Protein AF-N1NSF4-F1 (afdb_monomer_lite)

Sequence (142 aa):
MPSDILDLETLHTPEVKENAIETSRKSRKMFSFIFILTTFLLLFSATTFLILGFTNYKSCSVEPRIHIWMIFVGVLLISERIIAIRSQLARINFRRKRFEYMNQEQWLAWKTEKRRLNSRPLSQGFLWLMLVLLWVFRCFEI

Secondary structure (DSSP, 8-state):
---TTHHHHHTTSHHHHHHHHHHHHHHHHHHHHHHHHHHHHHHHHHHHHHHHHHTT-S-----HHHHHHHHHHHHHHHHHHHHHHHHHHHHHHHHHS--SS--HHHHHHHHHHHHHHHS--HHHHHHHHHHHHHHHHHHH--

Foldseek 3Di:
DPDPVVVVVVCPPPVNVVVVVVVVVVVVVVVVVVLVVVLVVLLVQLVVLLCCLVVVPDPDPPPNVSSVVSPVLSVLSVVLSVVVVVLVVLVVVLVPPDDPDDDPVRVVVNVVVVVVSPDDDVSNVVSVVVVVVVVVVVVVVD

Organism: Caenorhabditis elegans (NCBI:txid6239)

Radius of gyration: 23.25 Å; chains: 1; bounding box: 53×35×73 Å

pLDDT: mean 71.18, std 11.66, range [41.56, 86.56]

Structure (mmCIF, N/CA/C/O backbone):
data_AF-N1NSF4-F1
#
_entry.id   AF-N1NSF4-F1
#
loop_
_atom_site.group_PDB
_atom_site.id
_atom_site.type_symbol
_atom_site.label_atom_id
_atom_site.label_alt_id
_atom_site.label_comp_id
_atom_site.label_asym_id
_atom_site.label_entity_id
_atom_site.label_seq_id
_atom_site.pdbx_PDB_ins_code
_atom_site.Cartn_x
_atom_site.Cartn_y
_atom_site.Cartn_z
_atom_site.occupancy
_atom_site.B_iso_or_equiv
_atom_site.auth_seq_id
_atom_site.auth_comp_id
_atom_site.auth_asym_id
_atom_site.auth_atom_id
_atom_site.pdbx_PDB_model_num
ATOM 1 N N . MET A 1 1 ? 0.412 16.289 -44.337 1.00 41.56 1 MET A N 1
ATOM 2 C CA . MET A 1 1 ? 0.385 16.196 -42.863 1.00 41.56 1 MET A CA 1
ATOM 3 C C . MET A 1 1 ? 1.788 15.865 -42.366 1.00 41.56 1 MET A C 1
ATOM 5 O O . MET A 1 1 ? 2.159 14.701 -42.428 1.00 41.56 1 MET A O 1
ATOM 9 N N . PRO A 1 2 ? 2.593 16.863 -41.962 1.00 44.22 2 PRO A N 1
ATOM 10 C CA . PRO A 1 2 ? 3.886 16.655 -41.325 1.00 44.22 2 PRO A CA 1
ATOM 11 C C . PRO A 1 2 ? 3.875 17.311 -39.932 1.00 44.22 2 PRO A C 1
ATOM 13 O O . PRO A 1 2 ? 4.386 18.410 -39.761 1.00 44.22 2 PRO A O 1
ATOM 16 N N . SER A 1 3 ? 3.211 16.696 -38.956 1.00 43.09 3 SER A N 1
ATOM 17 C CA . SER A 1 3 ? 3.182 17.192 -37.566 1.00 43.09 3 SER A CA 1
ATOM 18 C C . SER A 1 3 ? 3.917 16.258 -36.605 1.00 43.09 3 SER A C 1
ATOM 20 O O . SER A 1 3 ? 4.569 16.730 -35.684 1.00 43.09 3 SER A O 1
ATOM 22 N N . ASP A 1 4 ? 3.928 14.951 -36.876 1.00 50.47 4 ASP A N 1
ATOM 23 C CA . ASP A 1 4 ? 4.467 13.963 -35.928 1.00 50.47 4 ASP A CA 1
ATOM 24 C C . ASP A 1 4 ? 6.003 13.844 -35.949 1.00 50.47 4 ASP A C 1
ATOM 26 O O . ASP A 1 4 ? 6.604 13.333 -35.008 1.00 50.47 4 ASP A O 1
ATOM 30 N N . ILE A 1 5 ? 6.662 14.321 -37.011 1.00 47.59 5 ILE A N 1
ATOM 31 C CA . ILE A 1 5 ? 8.130 14.261 -37.147 1.00 47.59 5 ILE A CA 1
ATOM 32 C C . ILE A 1 5 ? 8.793 15.467 -36.456 1.00 47.59 5 ILE A C 1
ATOM 34 O O . ILE A 1 5 ? 9.867 15.333 -35.872 1.00 47.59 5 ILE A O 1
ATOM 38 N N . LEU A 1 6 ? 8.117 16.624 -36.446 1.00 45.06 6 LEU A N 1
ATOM 39 C CA . LEU A 1 6 ? 8.634 17.870 -35.870 1.00 45.06 6 LEU A CA 1
ATOM 40 C C . LEU A 1 6 ? 8.625 17.855 -34.327 1.00 45.06 6 LEU A C 1
ATOM 42 O O . LEU A 1 6 ? 9.492 18.459 -33.693 1.00 45.06 6 LEU A O 1
ATOM 46 N N . ASP A 1 7 ? 7.703 17.099 -33.722 1.00 51.12 7 ASP A N 1
ATOM 47 C CA . ASP A 1 7 ? 7.678 16.844 -32.273 1.00 51.12 7 ASP A CA 1
ATOM 48 C C . ASP A 1 7 ? 8.794 15.889 -31.818 1.00 51.12 7 ASP A C 1
ATOM 50 O O . ASP A 1 7 ? 9.236 15.938 -30.671 1.0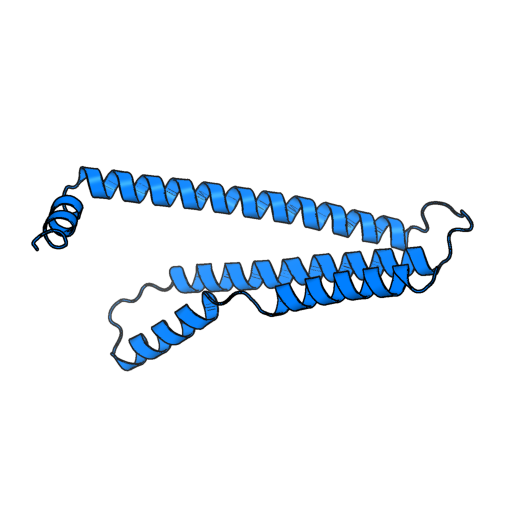0 51.12 7 ASP A O 1
ATOM 54 N N . LEU A 1 8 ? 9.286 15.018 -32.706 1.00 52.94 8 LEU A N 1
ATOM 55 C CA . LEU A 1 8 ? 10.349 14.075 -32.365 1.00 52.94 8 LEU A CA 1
ATOM 56 C C . LEU A 1 8 ? 11.718 14.763 -32.370 1.00 52.94 8 LEU A C 1
ATOM 58 O O . LEU A 1 8 ? 12.521 14.530 -31.471 1.00 52.94 8 LEU A O 1
ATOM 62 N N . GLU A 1 9 ? 11.967 15.649 -33.334 1.00 53.81 9 GLU A N 1
ATOM 63 C CA . GLU A 1 9 ? 13.240 16.363 -33.491 1.00 53.81 9 GLU A CA 1
ATOM 64 C C . GLU A 1 9 ? 13.448 17.443 -32.413 1.00 53.81 9 GLU A C 1
ATOM 66 O O . GLU A 1 9 ? 14.539 17.572 -31.853 1.00 53.81 9 GLU A O 1
ATOM 71 N N . THR A 1 10 ? 12.374 18.120 -31.997 1.00 51.84 10 THR A N 1
ATOM 72 C CA . THR A 1 10 ? 12.381 19.049 -30.849 1.00 51.84 10 THR A CA 1
ATOM 73 C C . THR A 1 10 ? 12.503 18.337 -29.493 1.00 51.84 10 THR A C 1
ATOM 75 O O . THR A 1 10 ? 12.957 18.927 -28.511 1.00 51.84 10 THR A O 1
ATOM 78 N N . LEU A 1 11 ? 12.214 17.032 -29.419 1.00 51.72 11 LEU A N 1
ATOM 79 C CA . LEU A 1 11 ? 12.482 16.210 -28.233 1.00 51.72 11 LEU A CA 1
ATOM 80 C C . LEU A 1 11 ? 13.973 15.863 -28.067 1.00 51.72 11 LEU A C 1
ATOM 82 O O . LEU A 1 11 ? 14.376 15.369 -27.010 1.00 51.72 11 LEU A O 1
ATOM 86 N N . HIS A 1 12 ? 14.805 16.082 -29.094 1.00 55.75 12 HIS A N 1
ATOM 87 C CA . HIS A 1 12 ? 16.237 15.779 -29.058 1.00 55.75 12 HIS A CA 1
ATOM 88 C C . HIS A 1 12 ? 17.116 16.924 -28.546 1.00 55.75 12 HIS A C 1
ATOM 90 O O . HIS A 1 12 ? 18.262 16.647 -28.179 1.00 55.75 12 HIS A O 1
ATOM 96 N N . THR A 1 13 ? 16.596 18.150 -28.422 1.00 57.88 13 THR A N 1
ATOM 97 C CA . THR A 1 13 ? 17.340 19.261 -27.814 1.00 57.88 13 THR A CA 1
ATOM 98 C C . THR A 1 13 ? 17.645 18.988 -26.332 1.00 57.88 13 THR A C 1
ATOM 100 O O . THR A 1 13 ? 16.747 18.587 -25.582 1.00 57.88 13 THR A O 1
ATOM 103 N N . PRO A 1 14 ? 18.904 19.180 -25.888 1.00 64.69 14 PRO A N 1
ATOM 104 C CA . PRO A 1 14 ? 19.348 18.814 -24.541 1.00 64.69 14 PRO A CA 1
ATOM 105 C C . PRO A 1 14 ? 18.553 19.526 -23.437 1.00 64.69 14 PRO A C 1
ATOM 107 O O . PRO A 1 14 ? 18.207 18.884 -22.448 1.00 64.69 14 PRO A O 1
ATOM 110 N N . GLU A 1 15 ? 18.154 20.785 -23.650 1.00 66.38 15 GLU A N 1
ATOM 111 C CA . GLU A 1 15 ? 17.322 21.546 -22.705 1.00 66.38 15 GLU A CA 1
ATOM 112 C C . GLU A 1 15 ? 15.918 20.948 -22.521 1.00 66.38 15 GLU A C 1
ATOM 114 O O . GLU A 1 15 ? 15.422 20.843 -21.400 1.00 66.38 15 GLU A O 1
ATOM 119 N N . VAL A 1 16 ? 15.270 20.488 -23.599 1.00 67.56 16 VAL A N 1
ATOM 120 C CA . VAL A 1 16 ? 13.930 19.874 -23.526 1.00 67.56 16 VAL A CA 1
ATOM 121 C C . VAL A 1 16 ? 13.990 18.544 -22.769 1.00 67.56 16 VAL A C 1
ATOM 123 O O . VAL A 1 16 ? 13.113 18.246 -21.953 1.00 67.56 16 VAL A O 1
ATOM 126 N N . LYS A 1 17 ? 15.061 17.762 -22.967 1.00 61.78 17 LYS A N 1
ATOM 127 C CA . LYS A 1 17 ? 15.305 16.527 -22.208 1.00 61.78 17 LYS A CA 1
ATOM 128 C C . LYS A 1 17 ? 15.549 16.806 -20.731 1.00 61.78 17 LYS A C 1
ATOM 130 O O . LYS A 1 17 ? 14.977 16.112 -19.893 1.00 61.78 17 LYS A O 1
ATOM 135 N N . GLU A 1 18 ? 16.364 17.801 -20.403 1.00 70.94 18 GLU A N 1
ATOM 136 C CA . GLU A 1 18 ? 16.677 18.153 -19.018 1.00 70.94 18 GLU A CA 1
ATOM 137 C C . GLU A 1 18 ? 15.431 18.636 -18.263 1.00 70.94 18 GLU A C 1
ATOM 139 O O . GLU A 1 18 ? 15.103 18.091 -17.204 1.00 70.94 18 GLU A O 1
ATOM 144 N N . ASN A 1 19 ? 14.642 19.516 -18.885 1.00 69.50 19 ASN A N 1
ATOM 145 C CA . ASN A 1 19 ? 13.374 20.009 -18.345 1.00 69.50 19 ASN A CA 1
ATOM 146 C C . ASN A 1 19 ? 12.338 18.885 -18.153 1.00 69.50 19 ASN A C 1
ATOM 148 O O . ASN A 1 19 ? 11.658 18.812 -17.121 1.00 69.50 19 ASN A O 1
ATOM 152 N N . ALA A 1 20 ? 12.229 17.954 -19.107 1.00 67.69 20 ALA A N 1
ATOM 153 C CA . ALA A 1 20 ? 11.343 16.793 -18.992 1.00 67.69 20 ALA A CA 1
ATOM 154 C C . ALA A 1 20 ? 11.798 15.824 -17.883 1.00 67.69 20 ALA A C 1
ATOM 156 O O . ALA A 1 20 ? 10.979 15.298 -17.117 1.00 67.69 20 ALA A O 1
ATOM 157 N N . ILE A 1 21 ? 13.110 15.606 -17.748 1.00 71.75 21 ILE A N 1
ATOM 158 C CA . ILE A 1 21 ? 13.695 14.775 -16.691 1.00 71.75 21 ILE A CA 1
ATOM 159 C C . ILE A 1 21 ? 13.439 15.406 -15.321 1.00 71.75 21 ILE A C 1
ATOM 161 O O . ILE A 1 21 ? 12.995 14.697 -14.409 1.00 71.75 21 ILE A O 1
ATOM 165 N N . GLU A 1 22 ? 13.655 16.710 -15.169 1.00 70.69 22 GLU A N 1
ATOM 166 C CA . GLU A 1 22 ? 13.436 17.431 -13.918 1.00 70.69 22 GLU A CA 1
ATOM 167 C C . GLU A 1 22 ? 11.956 17.435 -13.517 1.00 70.69 22 GLU A C 1
ATOM 169 O O . GLU A 1 22 ? 11.619 17.072 -12.384 1.00 70.69 22 GLU A O 1
ATOM 174 N N . THR A 1 23 ? 11.056 17.691 -14.468 1.00 72.81 23 THR A N 1
ATOM 175 C CA . THR A 1 23 ? 9.601 17.621 -14.260 1.00 72.81 23 THR A CA 1
ATOM 176 C C . THR A 1 23 ? 9.168 16.214 -13.832 1.00 72.81 23 THR A C 1
ATOM 178 O O . THR A 1 23 ? 8.440 16.050 -12.846 1.00 72.81 23 THR A O 1
ATOM 181 N N . SER A 1 24 ? 9.690 15.161 -14.478 1.00 67.81 24 SER A N 1
ATOM 182 C CA . SER A 1 24 ? 9.419 13.765 -14.094 1.00 67.81 24 SER A CA 1
ATOM 183 C C . SER A 1 24 ? 9.967 13.409 -12.703 1.00 67.81 24 SER A C 1
ATOM 185 O O . SER A 1 24 ? 9.419 12.551 -11.999 1.00 67.81 24 SER A O 1
ATOM 187 N N . ARG A 1 25 ? 11.078 14.034 -12.294 1.00 70.94 25 ARG A N 1
ATOM 188 C CA . ARG A 1 25 ? 11.721 13.829 -10.991 1.00 70.94 25 ARG A CA 1
ATOM 189 C C . ARG A 1 25 ? 10.934 14.548 -9.896 1.00 70.94 25 ARG A C 1
ATOM 191 O O . ARG A 1 25 ? 10.669 13.938 -8.861 1.00 70.94 25 ARG A O 1
ATOM 198 N N . LYS A 1 26 ? 10.505 15.789 -10.138 1.00 72.94 26 LYS A N 1
ATOM 199 C CA . LYS A 1 26 ? 9.647 16.580 -9.242 1.00 72.94 26 LYS A CA 1
ATOM 200 C C . LYS A 1 26 ? 8.293 15.901 -9.034 1.00 72.94 26 LYS A C 1
ATOM 202 O O . LYS A 1 26 ? 7.900 15.682 -7.891 1.00 72.94 26 LYS A O 1
ATOM 207 N N . SER A 1 27 ? 7.648 15.459 -10.116 1.00 68.44 27 SER A N 1
ATOM 208 C CA . SER A 1 27 ? 6.391 14.699 -10.066 1.00 68.44 27 SER A CA 1
ATOM 209 C C . SER A 1 27 ? 6.533 13.399 -9.261 1.00 68.44 27 SER A C 1
ATOM 211 O O . SER A 1 27 ? 5.720 13.122 -8.381 1.00 68.44 27 SER A O 1
ATOM 213 N N . ARG A 1 28 ? 7.624 12.639 -9.455 1.00 72.56 28 ARG A N 1
ATOM 214 C CA . ARG A 1 28 ? 7.910 11.439 -8.645 1.00 72.56 28 ARG A CA 1
ATOM 215 C C . ARG A 1 28 ? 8.097 11.743 -7.160 1.00 72.56 28 ARG A C 1
ATOM 217 O O . ARG A 1 28 ? 7.564 11.004 -6.335 1.00 72.56 28 ARG A O 1
ATOM 224 N N . LYS A 1 29 ? 8.840 12.800 -6.813 1.00 73.88 29 LYS A N 1
ATOM 225 C CA . LYS A 1 29 ? 9.045 13.216 -5.414 1.00 73.88 29 LYS A CA 1
ATOM 226 C C . LYS A 1 29 ? 7.724 13.620 -4.757 1.00 73.88 29 LYS A C 1
ATOM 228 O O . LYS A 1 29 ? 7.429 13.158 -3.660 1.00 73.88 29 LYS A O 1
ATOM 233 N N . MET A 1 30 ? 6.907 14.408 -5.454 1.00 71.31 30 MET A N 1
ATOM 234 C CA . MET A 1 30 ? 5.589 14.831 -4.982 1.00 71.31 30 MET A CA 1
ATOM 235 C C . MET A 1 30 ? 4.638 13.639 -4.802 1.00 71.31 30 MET A C 1
ATOM 237 O O . MET A 1 30 ? 4.015 13.508 -3.752 1.00 71.31 30 MET A O 1
ATOM 241 N N . PHE A 1 31 ? 4.587 12.717 -5.769 1.00 72.75 31 PHE A N 1
ATOM 242 C CA . PHE A 1 31 ? 3.795 11.488 -5.658 1.00 72.75 31 PHE A CA 1
ATOM 243 C C . PHE A 1 31 ? 4.244 10.619 -4.474 1.00 72.75 31 PHE A C 1
ATOM 245 O O . PHE A 1 31 ? 3.412 10.075 -3.752 1.00 72.75 31 PHE A O 1
ATOM 252 N N . SER A 1 32 ? 5.557 10.523 -4.239 1.00 76.94 32 SER A N 1
ATOM 253 C CA . SER A 1 32 ? 6.112 9.805 -3.089 1.00 76.94 32 SER A CA 1
ATOM 254 C C . SER A 1 32 ? 5.719 10.456 -1.763 1.00 76.94 32 SER A C 1
ATOM 256 O O . SER A 1 32 ? 5.340 9.748 -0.837 1.00 76.94 32 SER A O 1
ATOM 258 N N . PHE A 1 33 ? 5.780 11.787 -1.667 1.00 78.94 33 PHE A N 1
ATOM 259 C CA . PHE A 1 33 ? 5.393 12.513 -0.458 1.00 78.94 33 PHE A CA 1
ATOM 260 C C . PHE A 1 33 ? 3.906 12.334 -0.138 1.00 78.94 33 PHE A C 1
ATOM 262 O O . PHE A 1 33 ? 3.564 11.968 0.983 1.00 78.94 33 PHE A O 1
ATOM 269 N N . ILE A 1 34 ? 3.032 12.506 -1.137 1.00 78.56 34 ILE A N 1
ATOM 270 C CA . ILE A 1 34 ? 1.586 12.299 -0.983 1.00 78.56 34 ILE A CA 1
ATOM 271 C C . ILE A 1 34 ? 1.311 10.867 -0.522 1.00 78.56 34 ILE A C 1
ATOM 273 O O . ILE A 1 34 ? 0.579 10.663 0.439 1.00 78.56 34 ILE A O 1
ATOM 277 N N . PHE A 1 35 ? 1.943 9.871 -1.148 1.00 77.69 35 PHE A N 1
ATOM 278 C CA . PHE A 1 35 ? 1.765 8.476 -0.758 1.00 77.69 35 PHE A CA 1
ATOM 279 C C . PHE A 1 35 ? 2.172 8.209 0.699 1.00 77.69 35 PHE A C 1
ATOM 281 O O . PHE A 1 35 ? 1.449 7.510 1.414 1.00 77.69 35 PHE A O 1
ATOM 288 N N . ILE A 1 36 ? 3.292 8.778 1.154 1.00 81.56 36 ILE A N 1
ATOM 289 C CA . ILE A 1 36 ? 3.754 8.657 2.544 1.00 81.56 36 ILE A CA 1
ATOM 290 C C . ILE A 1 36 ? 2.751 9.317 3.497 1.00 81.56 36 ILE A C 1
ATOM 292 O O . ILE A 1 36 ? 2.313 8.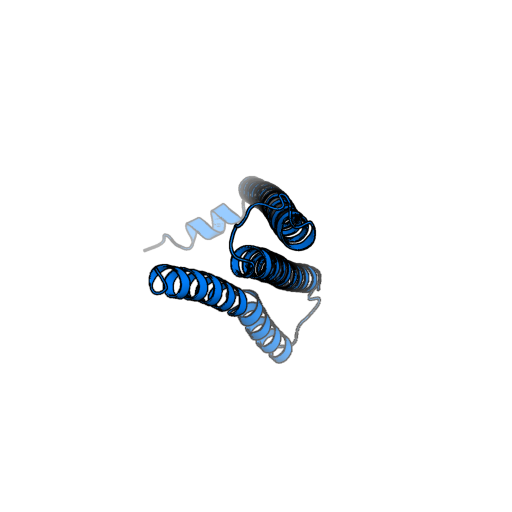675 4.450 1.00 81.56 36 ILE A O 1
ATOM 296 N N . LEU A 1 37 ? 2.337 10.554 3.210 1.00 83.75 37 LEU A N 1
ATOM 297 C CA . LEU A 1 37 ? 1.394 11.307 4.038 1.00 83.75 37 LEU A CA 1
ATOM 298 C C . LEU A 1 37 ? 0.047 10.584 4.158 1.00 83.75 37 LEU A C 1
ATOM 300 O O . LEU A 1 37 ? -0.455 10.370 5.259 1.00 83.75 37 LEU A O 1
ATOM 304 N N . THR A 1 38 ? -0.519 10.150 3.031 1.00 79.19 38 THR A N 1
ATOM 305 C CA . THR A 1 38 ? -1.775 9.394 2.994 1.00 79.19 38 THR A CA 1
ATOM 306 C C . THR A 1 38 ? -1.653 8.082 3.768 1.00 79.19 38 THR A C 1
ATOM 308 O O . THR A 1 38 ? -2.554 7.730 4.523 1.00 79.19 38 THR A O 1
ATOM 311 N N . THR A 1 39 ? -0.532 7.368 3.634 1.00 81.25 39 THR A N 1
ATOM 312 C CA . THR A 1 39 ? -0.295 6.125 4.386 1.00 81.25 39 THR A CA 1
ATOM 313 C C . THR A 1 39 ? -0.230 6.381 5.889 1.00 81.25 39 THR A C 1
ATOM 315 O O . THR A 1 39 ? -0.842 5.639 6.652 1.00 81.25 39 THR A O 1
ATOM 318 N N . PHE A 1 40 ? 0.456 7.444 6.314 1.00 85.19 40 PHE A N 1
ATOM 319 C CA . PHE A 1 40 ? 0.559 7.823 7.721 1.00 85.19 40 PHE A CA 1
ATOM 320 C C . PHE A 1 40 ? -0.809 8.155 8.328 1.00 85.19 40 PHE A C 1
ATOM 322 O O . PHE A 1 40 ? -1.167 7.601 9.363 1.00 85.19 40 PHE A O 1
ATOM 329 N N . LEU A 1 41 ? -1.606 8.986 7.649 1.00 84.44 41 LEU A N 1
ATOM 330 C CA . LEU A 1 41 ? -2.951 9.356 8.104 1.00 84.44 41 LEU A CA 1
ATOM 331 C C . LEU A 1 41 ? -3.874 8.140 8.253 1.00 84.44 41 LEU A C 1
ATOM 333 O O . LEU A 1 41 ? -4.639 8.054 9.209 1.00 84.44 41 LEU A O 1
ATOM 337 N N . LEU A 1 42 ? -3.782 7.184 7.327 1.00 84.69 42 LEU A N 1
ATOM 338 C CA . LEU A 1 42 ? -4.604 5.972 7.348 1.00 84.69 42 LEU A CA 1
ATOM 339 C C . LEU A 1 42 ? -4.167 4.968 8.411 1.00 84.69 42 LEU A C 1
ATOM 341 O O . LEU A 1 42 ? -5.010 4.304 9.006 1.00 84.69 42 LEU A O 1
ATOM 345 N N . LEU A 1 43 ? -2.866 4.858 8.675 1.00 85.31 43 LEU A N 1
ATOM 346 C CA . LEU A 1 43 ? -2.377 4.059 9.796 1.00 85.31 43 LEU A CA 1
ATOM 347 C C . LEU A 1 43 ? -2.759 4.692 11.132 1.00 85.31 43 LEU A C 1
ATOM 349 O O . LEU A 1 43 ? -3.164 3.972 12.042 1.00 85.31 43 LEU A O 1
ATOM 353 N N . PHE A 1 44 ? -2.681 6.019 11.239 1.00 86.12 44 PHE A N 1
ATOM 354 C CA . PHE A 1 44 ? -3.118 6.742 12.427 1.00 86.12 44 PHE A CA 1
ATOM 355 C C . PHE A 1 44 ? -4.603 6.488 12.703 1.00 86.12 44 PHE A C 1
ATOM 357 O O . PHE A 1 44 ? -4.940 6.018 13.785 1.00 86.12 44 PHE A O 1
ATOM 364 N N . SER A 1 45 ? -5.476 6.681 11.707 1.00 83.75 45 SER A N 1
ATOM 365 C CA . SER A 1 45 ? -6.914 6.444 11.876 1.00 83.75 45 SER A CA 1
ATOM 366 C C . SER A 1 45 ? -7.238 4.986 12.207 1.00 83.75 45 SER A C 1
ATOM 368 O O . SER A 1 45 ? -8.016 4.729 13.124 1.00 83.75 45 SER A O 1
ATOM 370 N N . ALA A 1 46 ? -6.606 4.023 11.528 1.00 86.56 46 ALA A N 1
ATOM 371 C CA . ALA A 1 46 ? -6.790 2.605 11.825 1.00 86.56 46 ALA A CA 1
ATOM 372 C C . ALA A 1 46 ? -6.365 2.261 13.259 1.00 86.56 46 ALA A C 1
ATOM 374 O O . ALA A 1 46 ? -7.079 1.550 13.963 1.00 86.56 46 ALA A O 1
ATOM 375 N N . THR A 1 47 ? -5.240 2.813 13.715 1.00 86.25 47 THR A N 1
ATOM 376 C CA . THR A 1 47 ? -4.752 2.626 15.086 1.00 86.25 47 THR A CA 1
ATOM 377 C C . THR A 1 47 ? -5.719 3.235 16.097 1.00 86.25 47 THR A C 1
ATOM 379 O O . THR A 1 47 ? -6.036 2.592 17.091 1.00 86.25 47 THR A O 1
ATOM 382 N N . THR A 1 48 ? -6.259 4.428 15.832 1.00 86.12 48 THR A N 1
ATOM 383 C CA . THR A 1 48 ? -7.281 5.047 16.686 1.00 86.12 48 THR A CA 1
ATOM 384 C C . THR A 1 48 ? -8.537 4.182 16.783 1.00 86.12 48 THR A C 1
ATOM 386 O O . THR A 1 48 ? -9.029 3.971 17.887 1.00 86.12 48 THR A O 1
ATOM 389 N N . PHE A 1 49 ? -9.030 3.629 15.669 1.00 82.62 49 PHE A N 1
ATOM 390 C CA . PHE A 1 49 ? -10.188 2.729 15.687 1.00 82.62 49 PHE A CA 1
ATOM 391 C C . PHE A 1 49 ? -9.923 1.440 16.463 1.00 82.62 49 PHE A C 1
ATOM 393 O O . PHE A 1 49 ? -10.782 1.014 17.233 1.00 82.62 49 PHE A O 1
ATOM 400 N N . LEU A 1 50 ? -8.735 0.846 16.313 1.00 85.56 50 LEU A N 1
ATOM 401 C CA . LEU A 1 50 ? -8.346 -0.322 17.099 1.00 85.56 50 LEU A CA 1
ATOM 402 C C . LEU A 1 50 ? -8.278 0.014 18.589 1.00 85.56 50 LEU A C 1
ATOM 404 O O . LEU A 1 50 ? -8.872 -0.701 19.386 1.00 85.56 50 LEU A O 1
ATOM 408 N N . ILE A 1 51 ? -7.609 1.106 18.970 1.00 83.94 51 ILE A N 1
ATOM 409 C CA . ILE A 1 51 ? -7.504 1.519 20.374 1.00 83.94 51 ILE A CA 1
ATOM 410 C C . ILE A 1 51 ? -8.898 1.765 20.948 1.00 83.94 51 ILE A C 1
ATOM 412 O O . ILE A 1 51 ? -9.210 1.202 21.989 1.00 83.94 51 ILE A O 1
ATOM 416 N N . LEU A 1 52 ? -9.757 2.533 20.275 1.00 81.06 52 LEU A N 1
ATOM 417 C CA . LEU A 1 52 ? -11.118 2.813 20.748 1.00 81.06 52 LEU A CA 1
ATOM 418 C C . LEU A 1 52 ? -11.966 1.541 20.868 1.00 81.06 52 LEU A C 1
ATOM 420 O O . LEU A 1 52 ? -12.666 1.367 21.862 1.00 81.06 52 LEU A O 1
ATOM 424 N N . GLY A 1 53 ? -11.867 0.637 19.891 1.00 76.38 53 GLY A N 1
ATOM 425 C CA . GLY A 1 53 ? -12.588 -0.631 19.906 1.00 76.38 53 GLY A CA 1
ATOM 426 C 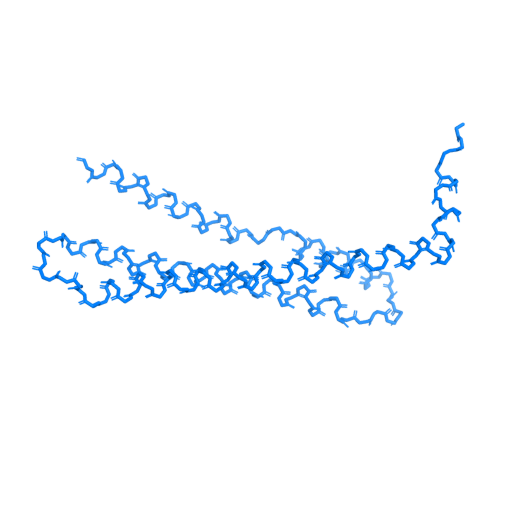C . GLY A 1 53 ? -12.097 -1.597 20.990 1.00 76.38 53 GLY A C 1
ATOM 427 O O . GLY A 1 53 ? -12.916 -2.247 21.631 1.00 76.38 53 GLY A O 1
ATOM 428 N N . PHE A 1 54 ? -10.784 -1.666 21.243 1.00 76.94 54 PHE A N 1
ATOM 429 C CA . PHE A 1 54 ? -10.200 -2.531 22.277 1.00 76.94 54 PHE A CA 1
ATOM 430 C C . PHE A 1 54 ? -10.328 -1.964 23.689 1.00 76.94 54 PHE A C 1
ATOM 432 O O . PHE A 1 54 ? -10.486 -2.724 24.640 1.00 76.94 54 PHE A O 1
ATOM 439 N N . THR A 1 55 ? -10.234 -0.644 23.851 1.00 73.56 55 THR A N 1
ATOM 440 C CA . THR A 1 55 ? -10.203 -0.027 25.186 1.00 73.56 55 THR A CA 1
ATOM 441 C C . THR A 1 55 ? -11.582 0.151 25.817 1.00 73.56 55 THR A C 1
ATOM 443 O O . THR A 1 55 ? -11.637 0.657 26.933 1.00 73.56 55 THR A O 1
ATOM 446 N N . ASN A 1 56 ? -12.681 -0.275 25.169 1.00 62.16 56 ASN A N 1
ATOM 447 C CA . ASN A 1 56 ? -14.057 -0.012 25.630 1.00 62.16 56 ASN A CA 1
ATOM 448 C C . ASN A 1 56 ? -14.184 1.429 26.157 1.00 62.16 56 ASN A C 1
ATOM 450 O O . ASN A 1 56 ? -14.638 1.660 27.282 1.00 62.16 56 ASN A O 1
ATOM 454 N N . TYR A 1 57 ? -13.631 2.392 25.404 1.00 52.97 57 TYR A N 1
ATOM 455 C CA . TYR A 1 57 ? -13.431 3.745 25.907 1.00 52.97 57 TYR A CA 1
ATOM 456 C C . TYR A 1 57 ? -14.797 4.381 26.171 1.00 52.97 57 TYR A C 1
ATOM 458 O O . TYR A 1 57 ? -15.510 4.782 25.253 1.00 52.97 57 TYR A O 1
ATOM 466 N N . LYS A 1 58 ? -15.103 4.463 27.468 1.00 46.94 58 LYS A N 1
ATOM 467 C CA . LYS A 1 58 ? -16.410 4.615 28.111 1.00 46.94 58 LYS A CA 1
ATOM 468 C C . LYS A 1 58 ? -17.202 3.310 28.190 1.00 46.94 58 LYS A C 1
ATOM 470 O O . LYS A 1 58 ? -17.801 2.864 27.219 1.00 46.94 58 LYS A O 1
ATOM 475 N N . SER A 1 59 ? -17.391 2.863 29.431 1.00 50.25 59 SER A N 1
ATOM 476 C CA . SER A 1 59 ? -18.536 2.096 29.942 1.00 50.25 59 SER A CA 1
ATOM 477 C C . SER A 1 59 ? -19.894 2.790 29.701 1.00 50.25 59 SER A C 1
ATOM 479 O O . SER A 1 59 ? -20.787 2.744 30.543 1.00 50.25 59 SER A O 1
ATOM 481 N N . CYS A 1 60 ? -20.061 3.507 28.590 1.00 54.97 60 CYS A N 1
ATOM 482 C CA . CYS A 1 60 ? -21.367 3.910 28.116 1.00 54.97 60 CYS A CA 1
ATOM 483 C C . CYS A 1 60 ? -22.047 2.665 27.548 1.00 54.97 60 CYS A C 1
ATOM 485 O O . CYS A 1 60 ? -21.401 1.833 26.917 1.00 54.97 60 CYS A O 1
ATOM 487 N N . SER A 1 61 ? -23.362 2.582 27.741 1.00 54.16 61 SER A N 1
ATOM 488 C CA . SER A 1 61 ? -24.289 1.612 27.142 1.00 54.16 61 SER A CA 1
ATOM 489 C C . SER A 1 61 ? -24.365 1.739 25.604 1.00 54.16 61 SER A C 1
ATOM 491 O O . SER A 1 61 ? -25.439 1.746 25.011 1.00 54.16 61 SER A O 1
ATOM 493 N N . VAL A 1 62 ? -23.230 1.932 24.942 1.00 56.22 62 VAL A N 1
ATOM 494 C CA . VAL A 1 62 ? -23.089 1.899 23.496 1.00 56.22 62 VAL A CA 1
ATOM 495 C C . VAL A 1 62 ? -22.943 0.430 23.145 1.00 56.22 62 VAL A C 1
ATOM 497 O O . VAL A 1 62 ? -22.041 -0.242 23.642 1.00 56.22 62 VAL A O 1
ATOM 500 N N . GLU A 1 63 ? -23.879 -0.072 22.346 1.00 62.72 63 GLU A N 1
ATOM 501 C CA . GLU A 1 63 ? -23.999 -1.482 21.996 1.00 62.72 63 GLU A CA 1
ATOM 502 C C . GLU A 1 63 ? -22.632 -2.131 21.714 1.00 62.72 63 GLU A C 1
ATOM 504 O O . GLU A 1 63 ? -21.832 -1.586 20.940 1.00 62.72 63 GLU A O 1
ATOM 509 N N . PRO A 1 64 ? -22.354 -3.321 22.277 1.00 65.12 64 PRO A N 1
ATOM 510 C CA . PRO A 1 64 ? -21.064 -4.003 22.124 1.00 65.12 64 PRO A CA 1
ATOM 511 C C . PRO A 1 64 ? -20.682 -4.238 20.651 1.00 65.12 64 PRO A C 1
ATOM 513 O O . PRO A 1 64 ? -19.503 -4.348 20.316 1.00 65.12 64 PRO A O 1
ATOM 516 N N . ARG A 1 65 ? -21.666 -4.229 19.742 1.00 69.56 65 ARG A N 1
ATOM 517 C CA . ARG A 1 65 ? -21.456 -4.320 18.291 1.00 69.56 65 ARG A CA 1
ATOM 518 C C . ARG A 1 65 ? -20.612 -3.179 17.721 1.00 69.56 65 ARG A C 1
ATOM 520 O O . ARG A 1 65 ? -19.863 -3.411 16.777 1.00 69.56 65 ARG A O 1
ATOM 527 N N . ILE A 1 66 ? -20.684 -1.969 18.280 1.00 72.31 66 ILE A N 1
ATOM 528 C CA . ILE A 1 66 ? -19.954 -0.801 17.754 1.00 72.31 66 ILE A CA 1
ATOM 529 C C . ILE A 1 66 ? -18.443 -0.966 17.948 1.00 72.31 66 ILE A C 1
ATOM 531 O O . ILE A 1 66 ? -17.666 -0.645 17.050 1.00 72.31 66 ILE A O 1
ATOM 535 N N . HIS A 1 67 ? -18.032 -1.543 19.075 1.00 71.06 67 HIS A N 1
ATOM 536 C CA . HIS A 1 67 ? -16.629 -1.813 19.385 1.00 71.06 67 HIS A CA 1
ATOM 537 C C . HIS A 1 67 ? -16.050 -2.880 18.452 1.00 71.06 67 HIS A C 1
ATOM 539 O O . HIS A 1 67 ? -14.995 -2.680 17.849 1.00 71.06 67 HIS A O 1
ATOM 545 N N . ILE A 1 68 ? -16.792 -3.973 18.250 1.00 78.19 68 ILE A N 1
ATOM 546 C CA . ILE A 1 68 ? -16.432 -5.039 17.303 1.00 78.19 68 ILE A CA 1
ATOM 547 C C . ILE A 1 68 ? -16.294 -4.469 15.885 1.00 78.19 68 ILE A C 1
ATOM 549 O O . ILE A 1 68 ? -15.344 -4.792 15.170 1.00 78.19 68 ILE A O 1
ATOM 553 N N . TRP A 1 69 ? -17.199 -3.572 15.490 1.00 77.88 69 TRP A N 1
ATOM 554 C CA . TRP A 1 69 ? -17.161 -2.937 14.176 1.00 77.88 69 TRP A CA 1
ATOM 555 C C . TRP A 1 69 ? -15.948 -2.017 14.001 1.00 77.88 69 TRP A C 1
ATOM 557 O O . TRP A 1 69 ? -15.270 -2.083 12.976 1.00 77.88 69 TRP A O 1
ATOM 567 N N . MET A 1 70 ? -15.620 -1.206 15.012 1.00 79.50 70 MET A N 1
ATOM 568 C CA . MET A 1 70 ? -14.411 -0.372 15.010 1.00 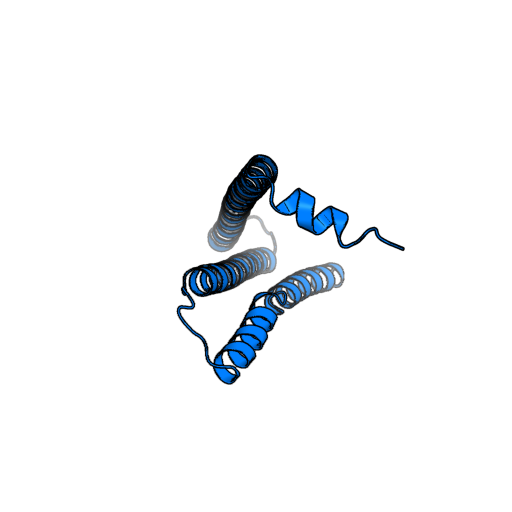79.50 70 MET A CA 1
ATOM 569 C C . MET A 1 70 ? -13.139 -1.214 14.865 1.00 79.50 70 MET A C 1
ATOM 571 O O . MET A 1 70 ? -12.261 -0.861 14.074 1.00 79.50 70 MET A O 1
ATOM 575 N N . ILE A 1 71 ? -13.064 -2.356 15.557 1.00 82.00 71 ILE A N 1
ATOM 576 C CA . ILE A 1 71 ? -11.944 -3.293 15.416 1.00 82.00 71 ILE A CA 1
ATOM 577 C C . ILE A 1 71 ? -11.876 -3.829 13.982 1.00 82.00 71 ILE A C 1
ATOM 579 O O . ILE A 1 71 ? -10.815 -3.790 13.358 1.00 82.00 71 ILE A O 1
ATOM 583 N N . PHE A 1 72 ? -13.006 -4.281 13.428 1.00 83.25 72 PHE A N 1
ATOM 584 C CA . PHE A 1 72 ? -13.057 -4.847 12.079 1.00 83.25 72 PHE A CA 1
ATOM 585 C C . PHE A 1 72 ? -12.624 -3.838 11.008 1.00 83.25 72 PHE A C 1
ATOM 587 O O . PHE A 1 72 ? -11.787 -4.147 10.158 1.00 83.25 72 PHE A O 1
ATOM 594 N N . VAL A 1 73 ? -13.121 -2.601 11.083 1.00 83.00 73 VAL A N 1
ATOM 595 C CA . VAL A 1 73 ? -12.725 -1.520 10.170 1.00 83.00 73 VAL A CA 1
ATOM 596 C C . VAL A 1 73 ? -11.243 -1.181 10.315 1.00 83.00 73 VAL A C 1
ATOM 598 O O . VAL A 1 73 ? -10.559 -1.027 9.302 1.00 83.00 73 VAL A O 1
ATOM 601 N N . GLY A 1 74 ? -10.715 -1.133 11.541 1.00 83.69 74 GLY A N 1
ATOM 602 C CA . GLY A 1 74 ? -9.284 -0.942 11.784 1.00 83.69 74 GLY A CA 1
ATOM 603 C C . GLY A 1 74 ? -8.423 -2.008 11.094 1.00 83.69 74 GLY A C 1
ATOM 604 O O . GLY A 1 74 ? -7.469 -1.678 10.386 1.00 83.69 74 GLY A O 1
ATOM 605 N N . VAL A 1 75 ? -8.796 -3.286 11.218 1.00 85.75 75 VAL A N 1
ATOM 606 C CA . VAL A 1 75 ? -8.091 -4.408 10.568 1.00 85.75 75 VAL A CA 1
ATOM 607 C C . VAL A 1 75 ? -8.180 -4.335 9.040 1.00 85.75 75 VAL A C 1
ATOM 609 O O . VAL A 1 75 ? -7.179 -4.568 8.349 1.00 85.75 75 VAL A O 1
ATOM 612 N N . LEU A 1 76 ? -9.346 -3.982 8.491 1.00 84.75 76 LEU A N 1
ATOM 613 C CA . LEU A 1 76 ? -9.530 -3.829 7.045 1.00 84.75 76 LEU A CA 1
ATOM 614 C C . LEU A 1 76 ? -8.664 -2.700 6.476 1.00 84.75 76 LEU A C 1
ATOM 616 O O . LEU A 1 76 ? -8.010 -2.893 5.448 1.00 84.75 76 LEU A O 1
ATOM 620 N N . LEU A 1 77 ? -8.605 -1.554 7.160 1.00 83.12 77 LEU A N 1
ATOM 621 C CA . LEU A 1 77 ? -7.773 -0.419 6.754 1.00 83.12 77 LEU A CA 1
ATOM 622 C C . LEU A 1 77 ? -6.284 -0.784 6.748 1.00 83.12 77 LEU A C 1
ATOM 624 O O . LEU A 1 77 ? -5.581 -0.478 5.783 1.00 83.12 77 LEU A O 1
ATOM 628 N N . ILE A 1 78 ? -5.797 -1.493 7.771 1.00 85.25 78 ILE A N 1
ATOM 629 C CA . ILE A 1 78 ? -4.406 -1.974 7.812 1.00 85.25 78 ILE A CA 1
ATOM 630 C C . ILE A 1 78 ? -4.136 -2.939 6.653 1.00 85.25 78 ILE A C 1
ATOM 632 O O . ILE A 1 78 ? -3.129 -2.805 5.951 1.00 85.25 78 ILE A O 1
ATOM 636 N N . SER A 1 79 ? -5.053 -3.874 6.408 1.00 85.00 79 SER A N 1
ATOM 637 C CA . SER A 1 79 ? -4.939 -4.851 5.321 1.00 85.00 79 SER A CA 1
ATOM 638 C C . SER A 1 79 ? -4.875 -4.176 3.946 1.00 85.00 79 SER A C 1
ATOM 640 O O . SER A 1 79 ? -4.022 -4.527 3.126 1.00 85.00 79 SER A O 1
ATOM 642 N N . GLU A 1 80 ? -5.698 -3.148 3.707 1.00 82.25 80 GLU A N 1
ATOM 643 C CA . GLU A 1 80 ? -5.650 -2.326 2.489 1.00 82.25 80 GLU A CA 1
ATOM 644 C C . GLU A 1 80 ? -4.264 -1.702 2.291 1.00 82.25 80 GLU A C 1
ATOM 646 O O . GLU A 1 80 ? -3.681 -1.792 1.203 1.00 82.25 80 GLU A O 1
ATOM 651 N N . ARG A 1 81 ? -3.704 -1.105 3.354 1.00 82.56 81 ARG A N 1
ATOM 652 C CA . ARG A 1 81 ? -2.389 -0.456 3.292 1.00 82.56 81 ARG A CA 1
ATOM 653 C C . ARG A 1 81 ? -1.276 -1.458 3.011 1.00 82.56 81 ARG A C 1
ATOM 655 O O . ARG A 1 81 ? -0.424 -1.168 2.172 1.00 82.56 81 ARG A O 1
ATOM 662 N N . ILE A 1 82 ? -1.301 -2.645 3.619 1.00 83.81 82 ILE A N 1
ATOM 663 C CA . ILE A 1 82 ? -0.311 -3.702 3.352 1.00 83.81 82 ILE A CA 1
ATOM 664 C C . ILE A 1 82 ? -0.314 -4.080 1.866 1.00 83.81 82 ILE A C 1
ATOM 666 O O . ILE A 1 82 ? 0.749 -4.178 1.245 1.00 83.81 82 ILE A O 1
ATOM 670 N N . ILE A 1 83 ? -1.494 -4.256 1.266 1.00 84.31 83 ILE A N 1
ATOM 671 C CA . ILE A 1 83 ? -1.598 -4.632 -0.148 1.00 84.31 83 ILE A CA 1
ATOM 672 C C . ILE A 1 83 ? -1.119 -3.492 -1.059 1.00 84.31 83 ILE A C 1
ATOM 674 O O . ILE A 1 83 ? -0.373 -3.734 -2.015 1.00 84.31 83 ILE A O 1
ATOM 678 N N . ALA A 1 84 ? -1.478 -2.245 -0.742 1.00 80.44 84 ALA A N 1
ATOM 679 C CA . ALA A 1 84 ? -1.016 -1.072 -1.480 1.00 80.44 84 ALA A CA 1
ATOM 680 C C . ALA A 1 84 ? 0.517 -0.928 -1.439 1.00 80.44 84 ALA A C 1
ATOM 682 O O . ALA A 1 84 ? 1.144 -0.709 -2.481 1.00 80.44 84 ALA A O 1
ATOM 683 N N . ILE A 1 85 ? 1.133 -1.115 -0.266 1.00 82.56 85 ILE A N 1
ATOM 684 C CA . ILE A 1 85 ? 2.592 -1.075 -0.089 1.00 82.56 85 ILE A CA 1
ATOM 685 C C . ILE A 1 85 ? 3.264 -2.200 -0.880 1.00 82.56 8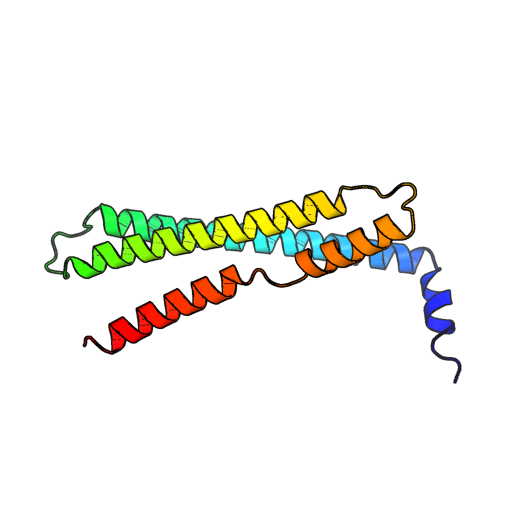5 ILE A C 1
ATOM 687 O O . ILE A 1 85 ? 4.226 -1.939 -1.600 1.00 82.56 85 ILE A O 1
ATOM 691 N N . ARG A 1 86 ? 2.749 -3.436 -0.818 1.00 83.31 86 ARG A N 1
ATOM 692 C CA . ARG A 1 86 ? 3.294 -4.566 -1.594 1.00 83.31 86 ARG A CA 1
ATOM 693 C C . ARG A 1 86 ? 3.267 -4.298 -3.099 1.00 83.31 86 ARG A C 1
ATOM 695 O O . ARG A 1 86 ? 4.260 -4.550 -3.779 1.00 83.31 86 ARG A O 1
ATOM 702 N N . SER A 1 87 ? 2.172 -3.737 -3.613 1.00 80.56 87 SER A N 1
ATOM 703 C CA . SER A 1 87 ? 2.054 -3.352 -5.026 1.00 80.56 87 SER A CA 1
ATOM 704 C C . SER A 1 87 ? 3.073 -2.271 -5.420 1.00 80.56 87 SER A C 1
ATOM 706 O O . SER A 1 87 ? 3.746 -2.378 -6.449 1.00 80.56 87 SER A O 1
ATOM 708 N N . GLN A 1 88 ? 3.262 -1.258 -4.569 1.00 78.12 88 GLN A N 1
ATOM 709 C CA . GLN A 1 88 ? 4.286 -0.226 -4.761 1.00 78.12 88 GLN A CA 1
ATOM 710 C C . GLN A 1 88 ? 5.703 -0.815 -4.764 1.00 78.12 88 GLN A C 1
ATOM 712 O O . GLN A 1 88 ? 6.488 -0.513 -5.666 1.00 78.12 88 GLN A O 1
ATOM 717 N N . LEU A 1 89 ? 6.016 -1.698 -3.812 1.00 81.81 89 LEU A N 1
ATOM 718 C CA . LEU A 1 89 ? 7.304 -2.390 -3.732 1.00 81.81 89 LEU A CA 1
ATOM 719 C C . LEU A 1 89 ? 7.576 -3.216 -4.991 1.00 81.81 89 LEU A C 1
ATOM 721 O O . LEU A 1 89 ? 8.665 -3.130 -5.555 1.00 81.81 89 LEU A O 1
ATOM 725 N N . ALA A 1 90 ? 6.576 -3.954 -5.478 1.00 80.38 90 ALA A N 1
ATOM 726 C CA . ALA A 1 90 ? 6.684 -4.720 -6.715 1.00 80.38 90 ALA A CA 1
ATOM 727 C C . ALA A 1 90 ? 6.996 -3.811 -7.918 1.00 80.38 90 ALA A C 1
ATOM 729 O O . ALA A 1 90 ? 7.896 -4.113 -8.701 1.00 80.38 90 ALA A O 1
ATOM 730 N N . ARG A 1 91 ? 6.342 -2.644 -8.026 1.00 77.56 91 ARG A N 1
ATOM 731 C CA . ARG A 1 91 ? 6.629 -1.641 -9.072 1.00 77.56 91 ARG A CA 1
ATOM 732 C C . ARG A 1 91 ? 8.029 -1.034 -8.953 1.00 77.56 91 ARG A C 1
ATOM 734 O O . ARG A 1 91 ? 8.659 -0.752 -9.974 1.00 77.56 91 ARG A O 1
ATOM 741 N N . ILE A 1 92 ? 8.517 -0.791 -7.737 1.00 77.56 92 ILE A N 1
ATOM 742 C CA . ILE A 1 92 ? 9.874 -0.272 -7.498 1.00 77.56 92 ILE A CA 1
ATOM 743 C C . ILE A 1 92 ? 10.913 -1.326 -7.887 1.00 77.56 92 ILE A C 1
ATOM 745 O O . ILE A 1 92 ? 11.815 -1.018 -8.664 1.00 77.56 92 ILE A O 1
ATOM 749 N N . ASN A 1 93 ? 10.750 -2.569 -7.429 1.00 78.44 93 ASN A N 1
ATOM 750 C CA . ASN A 1 93 ? 11.638 -3.679 -7.779 1.00 78.44 93 ASN A CA 1
ATOM 751 C C . ASN A 1 93 ? 11.640 -3.954 -9.286 1.00 78.44 93 ASN A C 1
ATOM 753 O O . ASN A 1 93 ? 12.703 -4.165 -9.866 1.00 78.44 93 ASN A O 1
ATOM 757 N N . PHE A 1 94 ? 10.479 -3.880 -9.940 1.00 77.38 94 PHE A N 1
ATOM 758 C CA . PHE A 1 94 ? 10.374 -4.026 -11.391 1.00 77.38 94 PHE A CA 1
ATOM 759 C C . PHE A 1 94 ? 11.123 -2.922 -12.147 1.00 77.38 94 PHE A C 1
ATOM 761 O O . PHE A 1 94 ? 11.814 -3.211 -13.117 1.00 77.38 94 PHE A O 1
ATOM 768 N N . ARG A 1 95 ? 11.040 -1.664 -11.688 1.00 72.12 95 ARG A N 1
ATOM 769 C CA . ARG A 1 95 ? 11.792 -0.540 -12.280 1.00 72.12 95 ARG A CA 1
ATOM 770 C C . ARG A 1 95 ? 13.290 -0.584 -11.987 1.00 72.12 95 ARG A C 1
ATOM 772 O O . ARG A 1 95 ? 14.061 -0.032 -12.762 1.00 72.12 95 ARG A O 1
ATOM 779 N N . ARG A 1 96 ? 13.696 -1.192 -10.868 1.00 71.31 96 ARG A N 1
ATOM 780 C CA . ARG A 1 96 ? 15.107 -1.346 -10.488 1.00 71.31 96 ARG A CA 1
ATOM 781 C C . ARG A 1 96 ? 15.811 -2.431 -11.307 1.00 71.31 96 ARG A C 1
ATOM 783 O O . ARG A 1 96 ? 17.020 -2.331 -11.488 1.00 71.31 96 ARG A O 1
ATOM 790 N N . LYS A 1 97 ? 15.090 -3.436 -11.822 1.00 71.75 97 LYS A N 1
ATOM 791 C CA . LYS A 1 97 ? 15.665 -4.414 -12.758 1.00 71.75 97 LYS A CA 1
ATOM 792 C C . LYS A 1 97 ? 16.126 -3.685 -14.027 1.00 71.75 97 LYS A C 1
ATOM 794 O O . LYS A 1 97 ? 15.307 -3.177 -14.789 1.00 71.75 97 LYS A O 1
ATOM 799 N N . ARG A 1 98 ? 17.446 -3.594 -14.212 1.00 58.00 98 ARG A N 1
ATOM 800 C CA . ARG A 1 98 ? 18.084 -3.047 -15.414 1.00 58.00 98 ARG A CA 1
ATOM 801 C C . ARG A 1 98 ? 18.074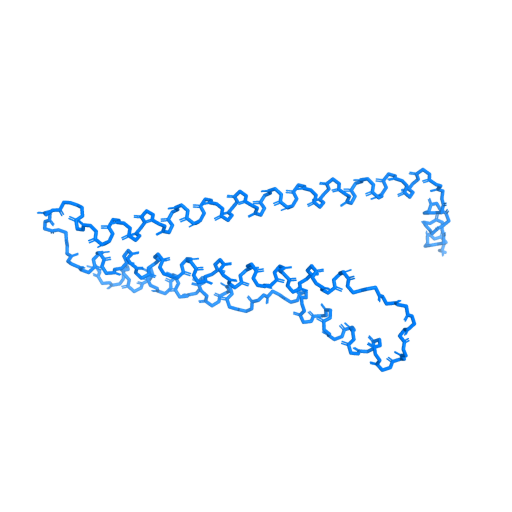 -4.144 -16.476 1.00 58.00 98 ARG A C 1
ATOM 803 O O . ARG A 1 98 ? 18.553 -5.242 -16.217 1.00 58.00 98 ARG A O 1
ATOM 810 N N . PHE A 1 99 ? 17.482 -3.866 -17.631 1.00 60.53 99 PHE A N 1
ATOM 811 C CA . PHE A 1 99 ? 17.422 -4.818 -18.739 1.00 60.53 99 PHE A CA 1
ATOM 812 C C . PHE A 1 99 ? 18.600 -4.563 -19.671 1.00 60.53 99 PHE A C 1
ATOM 814 O O . PHE A 1 99 ? 18.485 -3.819 -20.639 1.00 60.53 99 PHE A O 1
ATOM 821 N N . GLU A 1 100 ? 19.747 -5.142 -19.338 1.00 55.19 100 GLU A N 1
ATOM 822 C CA . GLU A 1 100 ? 20.846 -5.300 -20.287 1.00 55.19 100 GLU A CA 1
ATOM 823 C C . GLU A 1 100 ? 20.518 -6.541 -21.129 1.00 55.19 100 GLU A C 1
ATOM 825 O O . GLU A 1 100 ? 20.549 -7.656 -20.624 1.00 55.19 100 GLU A O 1
ATOM 830 N N . TYR A 1 101 ? 20.098 -6.308 -22.380 1.00 57.09 101 TYR A N 1
ATOM 831 C CA . TYR A 1 101 ? 19.748 -7.306 -23.404 1.00 57.09 101 TYR A CA 1
ATOM 832 C C . TYR A 1 101 ? 18.652 -8.324 -23.021 1.00 57.09 101 TYR A C 1
ATOM 834 O O . TYR A 1 101 ? 18.918 -9.387 -22.472 1.00 57.09 101 TYR A O 1
ATOM 842 N N . MET A 1 102 ? 17.396 -8.026 -23.388 1.00 65.94 102 MET A N 1
ATOM 843 C CA . MET A 1 102 ? 16.303 -9.011 -23.364 1.00 65.94 102 MET A CA 1
ATOM 844 C C . MET A 1 102 ? 16.093 -9.643 -24.739 1.00 65.94 102 MET A C 1
ATOM 846 O O . MET A 1 102 ? 15.905 -8.928 -25.723 1.00 65.94 102 MET A O 1
ATOM 850 N N . ASN A 1 103 ? 16.007 -10.973 -24.782 1.00 77.94 103 ASN A N 1
ATOM 851 C CA . ASN A 1 103 ? 15.476 -11.694 -25.940 1.00 77.94 103 ASN A CA 1
ATOM 852 C C . ASN A 1 103 ? 13.976 -11.395 -26.139 1.00 77.94 103 ASN A C 1
ATOM 854 O O . ASN A 1 103 ? 13.278 -10.972 -25.214 1.00 77.94 103 ASN A O 1
ATOM 858 N N . GLN A 1 104 ? 13.449 -11.654 -27.340 1.00 79.62 104 GLN A N 1
ATOM 859 C CA . GLN A 1 104 ? 12.060 -11.342 -27.713 1.00 79.62 104 GLN A CA 1
ATOM 860 C C . GLN A 1 104 ? 11.014 -11.970 -26.770 1.00 79.62 104 GLN A C 1
ATOM 862 O O . GLN A 1 104 ? 10.033 -11.319 -26.405 1.00 79.62 104 GLN A O 1
ATOM 867 N N . GLU A 1 105 ? 11.247 -13.196 -26.299 1.00 81.19 105 GLU A N 1
ATOM 868 C CA . GLU A 1 105 ? 10.385 -13.864 -25.312 1.00 81.19 105 GLU A CA 1
ATOM 869 C C . GLU A 1 105 ? 10.422 -13.183 -23.938 1.00 81.19 105 GLU A C 1
ATOM 871 O O . GLU A 1 105 ? 9.384 -12.978 -23.304 1.00 81.19 105 GLU A O 1
ATOM 876 N N . GLN A 1 106 ? 11.607 -12.752 -23.498 1.00 79.56 106 GLN A N 1
ATOM 877 C CA . GLN A 1 106 ? 11.776 -12.019 -22.243 1.00 79.56 106 GLN A CA 1
ATOM 878 C C . GLN A 1 106 ? 11.097 -10.647 -22.320 1.00 79.56 106 GLN A C 1
ATOM 880 O O . GLN A 1 106 ? 10.480 -10.211 -21.349 1.00 79.56 106 GLN A O 1
ATOM 885 N N . TRP A 1 107 ? 11.123 -10.002 -23.490 1.00 77.75 107 TRP A N 1
ATOM 886 C CA . TRP A 1 107 ? 10.405 -8.753 -23.733 1.00 77.75 107 TRP A CA 1
ATOM 887 C C . TRP A 1 107 ? 8.880 -8.932 -23.676 1.00 77.75 107 TRP A C 1
ATOM 889 O O . TRP A 1 107 ? 8.178 -8.107 -23.085 1.00 77.75 107 TRP A O 1
ATOM 899 N N . LEU A 1 108 ? 8.352 -10.025 -24.236 1.00 82.81 108 LEU A N 1
ATOM 900 C CA . LEU A 1 108 ? 6.933 -10.386 -24.144 1.00 82.81 108 LEU A CA 1
ATOM 901 C C . LEU A 1 108 ? 6.510 -10.655 -22.695 1.00 82.81 108 LEU A C 1
ATOM 903 O O . LEU A 1 108 ? 5.523 -10.077 -22.230 1.00 82.81 108 LEU A O 1
ATOM 907 N N . ALA A 1 109 ? 7.283 -11.454 -21.956 1.00 81.44 109 ALA A N 1
ATOM 908 C CA . ALA A 1 109 ? 7.051 -11.710 -20.535 1.00 81.44 109 ALA A CA 1
ATOM 909 C C . ALA A 1 109 ? 7.093 -10.408 -19.717 1.00 81.44 109 ALA A C 1
ATOM 911 O O . ALA A 1 109 ? 6.208 -10.140 -18.900 1.00 81.44 109 ALA A O 1
ATOM 912 N N . TRP A 1 110 ? 8.063 -9.540 -20.005 1.00 78.38 110 TRP A N 1
ATOM 913 C CA . TRP A 1 110 ? 8.183 -8.225 -19.390 1.00 78.38 110 TRP A CA 1
ATOM 914 C C . TRP A 1 110 ? 6.980 -7.326 -19.677 1.00 78.38 110 TRP A C 1
ATOM 916 O O . TRP A 1 110 ? 6.462 -6.675 -18.768 1.00 78.38 110 TRP A O 1
ATOM 926 N N . LYS A 1 111 ? 6.495 -7.293 -20.924 1.00 80.75 111 LYS A N 1
ATOM 927 C CA . LYS A 1 111 ? 5.325 -6.498 -21.322 1.00 80.75 111 LYS A CA 1
ATOM 928 C C . LYS A 1 111 ? 4.061 -6.977 -20.609 1.00 80.75 111 LYS A C 1
ATOM 930 O O . LYS A 1 111 ? 3.236 -6.145 -20.222 1.00 80.75 111 LYS A O 1
ATOM 935 N N . THR A 1 112 ? 3.915 -8.285 -20.419 1.00 82.75 112 THR A N 1
ATOM 936 C CA . THR A 1 112 ? 2.801 -8.895 -19.681 1.00 82.75 112 THR A CA 1
ATOM 937 C C . THR A 1 112 ? 2.863 -8.549 -18.195 1.00 82.75 112 THR A C 1
ATOM 939 O O . THR A 1 112 ? 1.880 -8.047 -17.647 1.00 82.75 112 THR A O 1
ATOM 942 N N . GLU A 1 113 ? 4.027 -8.698 -17.559 1.00 77.44 113 GLU A N 1
ATOM 943 C CA . GLU A 1 113 ? 4.214 -8.363 -16.142 1.00 77.44 113 GLU A CA 1
ATOM 944 C C . GLU A 1 113 ? 4.068 -6.853 -15.889 1.00 77.44 113 GLU A C 1
ATOM 946 O O . GLU A 1 113 ? 3.420 -6.433 -14.931 1.00 77.44 113 GLU A O 1
ATOM 951 N N . LYS A 1 114 ? 4.556 -6.005 -16.805 1.00 79.06 114 LYS A N 1
ATOM 952 C CA . LYS A 1 114 ? 4.314 -4.556 -16.776 1.00 79.06 114 LYS A CA 1
ATOM 953 C C . LYS A 1 114 ? 2.822 -4.239 -16.817 1.00 79.06 114 LYS A C 1
ATOM 955 O O . LYS A 1 114 ? 2.367 -3.376 -16.068 1.00 79.06 114 LYS A O 1
ATOM 960 N N . ARG A 1 115 ? 2.056 -4.916 -17.681 1.00 77.25 115 ARG A N 1
ATOM 961 C CA . ARG A 1 115 ? 0.598 -4.741 -17.765 1.00 77.25 115 ARG A CA 1
ATOM 962 C C . ARG A 1 115 ? -0.064 -5.137 -16.447 1.00 77.25 115 ARG A C 1
ATOM 964 O O . ARG A 1 115 ? -0.822 -4.344 -15.902 1.00 77.25 115 ARG A O 1
ATOM 971 N N . ARG A 1 116 ? 0.305 -6.295 -15.894 1.00 75.75 116 ARG A N 1
ATOM 972 C CA . ARG A 1 116 ? -0.183 -6.797 -14.602 1.00 75.75 116 ARG A CA 1
ATOM 973 C C . ARG A 1 116 ? 0.103 -5.834 -13.446 1.00 75.75 116 ARG A C 1
ATOM 975 O O . ARG A 1 116 ? -0.787 -5.572 -12.646 1.00 75.75 116 ARG A O 1
ATOM 982 N N . LEU A 1 117 ? 1.312 -5.277 -13.373 1.00 70.56 117 LEU A N 1
ATOM 983 C CA . LEU A 1 117 ? 1.701 -4.310 -12.341 1.00 70.56 117 LEU A CA 1
ATOM 984 C C . LEU A 1 117 ? 1.025 -2.944 -12.518 1.00 70.56 117 LEU A C 1
ATOM 986 O O . LEU A 1 117 ? 0.846 -2.219 -11.535 1.00 70.56 117 LEU A O 1
ATOM 990 N N . ASN A 1 118 ? 0.679 -2.567 -13.753 1.00 68.50 118 ASN A N 1
ATOM 991 C CA . ASN A 1 118 ? -0.012 -1.313 -14.050 1.00 68.50 118 ASN A CA 1
ATOM 992 C C . ASN A 1 118 ? -1.525 -1.404 -13.807 1.00 68.50 118 ASN A C 1
ATOM 994 O O . ASN A 1 118 ? -2.147 -0.395 -13.472 1.00 68.50 118 ASN A O 1
ATOM 998 N N . SER A 1 119 ? -2.107 -2.600 -13.910 1.00 66.50 119 SER A N 1
ATOM 999 C CA . SER A 1 119 ? -3.483 -2.853 -13.489 1.00 66.50 119 SER A CA 1
ATOM 1000 C C . SER A 1 119 ? -3.663 -2.491 -12.011 1.00 66.50 119 SER A C 1
ATOM 1002 O O . SER A 1 119 ? -2.809 -2.778 -11.167 1.00 66.50 119 SER A O 1
ATOM 1004 N N . ARG A 1 120 ? -4.770 -1.808 -11.688 1.00 61.88 120 ARG A N 1
ATOM 1005 C CA . ARG A 1 120 ? -5.118 -1.496 -10.295 1.00 61.88 120 ARG A CA 1
ATOM 1006 C C . ARG A 1 120 ? -5.261 -2.814 -9.522 1.00 61.88 120 ARG A C 1
ATOM 1008 O O . ARG A 1 120 ? -5.885 -3.735 -10.051 1.00 61.88 120 ARG A O 1
ATOM 1015 N N . PRO A 1 121 ? -4.712 -2.932 -8.300 1.00 63.34 121 PRO A N 1
ATOM 1016 C CA . PRO A 1 121 ? -4.923 -4.129 -7.502 1.00 63.34 121 PRO A CA 1
ATOM 1017 C C . PRO A 1 121 ? -6.426 -4.266 -7.222 1.00 63.34 121 PRO A C 1
ATOM 1019 O O . PRO A 1 121 ? -7.012 -3.427 -6.539 1.00 63.34 121 PRO A O 1
ATOM 1022 N N . LEU A 1 122 ? -7.051 -5.312 -7.775 1.00 59.50 122 LEU A N 1
ATOM 1023 C CA . LEU A 1 122 ? -8.483 -5.624 -7.617 1.00 59.50 122 LEU A CA 1
ATOM 1024 C C . LEU A 1 122 ? -8.910 -5.657 -6.140 1.00 59.50 122 LEU A C 1
ATOM 1026 O O . LEU A 1 122 ? -10.031 -5.286 -5.801 1.00 59.50 122 LEU A O 1
ATOM 1030 N N . SER A 1 123 ? -7.981 -6.016 -5.252 1.00 60.97 123 SER A N 1
ATOM 1031 C CA . SER A 1 123 ? -8.165 -6.033 -3.801 1.00 60.97 123 SER A CA 1
ATOM 1032 C C . SER A 1 123 ? -8.545 -4.677 -3.205 1.00 60.97 123 SER A C 1
ATOM 1034 O O . SER A 1 123 ? -9.256 -4.642 -2.209 1.00 60.97 123 SER A O 1
ATOM 1036 N N . GLN A 1 124 ? -8.103 -3.561 -3.797 1.00 64.12 124 GLN A N 1
ATOM 1037 C CA . GLN A 1 124 ? -8.465 -2.232 -3.307 1.00 64.12 124 GLN A CA 1
ATOM 1038 C C . GLN A 1 124 ? -9.948 -1.950 -3.576 1.00 64.12 124 GLN A C 1
ATOM 1040 O O . GLN A 1 124 ? -10.650 -1.482 -2.689 1.00 64.12 124 GLN A O 1
ATOM 1045 N N . GLY A 1 125 ? -10.455 -2.317 -4.757 1.00 64.62 125 GLY A N 1
ATOM 1046 C CA . GLY A 1 125 ? -11.886 -2.213 -5.061 1.00 64.62 125 GLY A CA 1
ATOM 1047 C C . GLY A 1 125 ? -12.737 -3.119 -4.171 1.00 64.62 125 GLY A C 1
ATOM 1048 O O . GLY A 1 125 ? -13.776 -2.695 -3.679 1.00 64.62 125 GLY A O 1
ATOM 1049 N N . PHE A 1 126 ? -12.262 -4.335 -3.896 1.00 66.50 126 PHE A N 1
ATOM 1050 C CA . PHE A 1 126 ? -12.968 -5.291 -3.043 1.00 66.50 126 PHE A CA 1
ATOM 1051 C C . PHE A 1 126 ? -13.069 -4.823 -1.582 1.00 66.50 126 PHE A C 1
ATOM 1053 O O . PHE A 1 126 ? -14.110 -4.980 -0.955 1.00 66.50 126 PHE A O 1
ATOM 1060 N N . LEU A 1 127 ? -12.017 -4.192 -1.049 1.00 68.50 127 LEU A N 1
ATOM 1061 C CA . LEU A 1 127 ? -12.016 -3.629 0.306 1.00 68.50 127 LEU A CA 1
ATOM 1062 C C . LEU A 1 127 ? -12.963 -2.433 0.444 1.00 68.50 127 LEU A C 1
ATOM 1064 O O . LEU A 1 127 ? -13.687 -2.339 1.431 1.00 68.50 127 LEU A O 1
ATOM 1068 N N . TRP A 1 128 ? -13.011 -1.560 -0.564 1.00 73.69 128 TRP A N 1
ATOM 1069 C CA . TRP A 1 128 ? -13.993 -0.475 -0.613 1.00 73.69 128 TRP A CA 1
ATOM 1070 C C . TRP A 1 128 ? -15.421 -1.003 -0.724 1.00 73.69 128 TRP A C 1
ATOM 1072 O O . TRP A 1 128 ? -16.308 -0.507 -0.039 1.00 73.69 128 TRP A O 1
ATOM 1082 N N . LEU A 1 129 ? -15.639 -2.044 -1.525 1.00 70.69 129 LEU A N 1
ATOM 1083 C CA . LEU A 1 129 ? -16.943 -2.686 -1.647 1.00 70.69 129 LEU A CA 1
ATOM 1084 C C . LEU A 1 129 ? -17.379 -3.331 -0.323 1.00 70.69 129 LEU A C 1
ATOM 1086 O O . LEU A 1 129 ? -18.524 -3.168 0.075 1.00 70.69 129 LEU A O 1
ATOM 1090 N N . MET A 1 130 ? -16.463 -3.968 0.410 1.00 71.69 130 MET A N 1
ATOM 1091 C CA . MET A 1 130 ? -16.736 -4.490 1.754 1.00 71.69 130 MET A CA 1
ATOM 1092 C C . MET A 1 130 ? -17.063 -3.379 2.757 1.00 71.69 130 MET A C 1
ATOM 1094 O O . MET A 1 130 ? -18.010 -3.518 3.523 1.00 71.69 130 MET A O 1
ATOM 1098 N N . LEU A 1 131 ? -16.343 -2.253 2.727 1.00 70.69 131 LEU A N 1
ATOM 1099 C CA . LEU A 1 131 ? -16.648 -1.081 3.558 1.00 70.69 131 LEU A CA 1
ATOM 1100 C C . LEU A 1 131 ? -18.029 -0.490 3.248 1.00 70.69 131 LEU A C 1
ATOM 1102 O O . LEU A 1 131 ? -18.765 -0.153 4.171 1.00 70.69 131 LEU A O 1
ATOM 1106 N N . VAL A 1 132 ? -18.386 -0.393 1.965 1.00 76.50 132 VAL A N 1
ATOM 1107 C CA . VAL A 1 132 ? -19.698 0.092 1.511 1.00 76.50 132 VAL A CA 1
ATOM 1108 C C . VAL A 1 132 ? -20.802 -0.873 1.930 1.00 76.50 132 VAL A C 1
ATOM 1110 O O . VAL A 1 132 ? -21.804 -0.432 2.479 1.00 76.50 132 VAL A O 1
ATOM 1113 N N . LEU A 1 133 ? -20.615 -2.181 1.738 1.00 73.56 133 LEU A N 1
ATOM 1114 C CA . LEU A 1 133 ? -21.575 -3.192 2.180 1.00 73.56 133 LEU A CA 1
ATOM 1115 C C . LEU A 1 133 ? -21.779 -3.131 3.694 1.00 73.56 133 LEU A C 1
ATOM 1117 O O . LEU A 1 133 ? -22.917 -3.075 4.140 1.00 73.56 133 LEU A O 1
ATOM 1121 N N . LEU A 1 134 ? -20.705 -3.061 4.485 1.00 69.81 134 LEU A N 1
ATOM 1122 C CA . LEU A 1 134 ? -20.792 -2.903 5.941 1.00 69.81 134 LEU A CA 1
ATOM 1123 C C . LEU A 1 134 ? -21.550 -1.634 6.351 1.00 69.81 134 LEU A C 1
ATOM 1125 O O . LEU A 1 134 ? -22.262 -1.647 7.351 1.00 69.81 134 LEU A O 1
ATOM 1129 N N . TRP A 1 135 ? -21.409 -0.551 5.586 1.00 71.69 135 TRP A N 1
ATOM 1130 C CA . TRP A 1 135 ? -22.170 0.681 5.784 1.00 71.69 135 TRP A CA 1
ATOM 1131 C C . TRP A 1 135 ? -23.658 0.508 5.462 1.00 71.69 135 TRP A C 1
ATOM 1133 O O . TRP A 1 135 ? -24.505 0.907 6.255 1.00 71.69 135 TRP A O 1
ATOM 1143 N N . VAL A 1 136 ? -23.980 -0.121 4.329 1.00 70.94 136 VAL A N 1
ATOM 1144 C CA . VAL A 1 136 ? -25.363 -0.367 3.890 1.00 70.94 136 VAL A CA 1
ATOM 1145 C C . VAL A 1 136 ? -26.082 -1.325 4.838 1.00 70.94 136 VAL A C 1
ATOM 1147 O O . VAL A 1 136 ? -27.205 -1.035 5.238 1.00 70.94 136 VAL A O 1
ATOM 1150 N N . PHE A 1 137 ? -25.433 -2.416 5.256 1.00 66.56 137 PHE A N 1
ATOM 1151 C CA . PHE A 1 137 ? -25.987 -3.342 6.247 1.00 66.56 137 PHE A CA 1
ATOM 1152 C C . PHE A 1 137 ? -26.281 -2.639 7.574 1.00 66.56 137 PHE A C 1
ATOM 1154 O O . PHE A 1 137 ? -27.320 -2.887 8.171 1.00 66.56 137 PHE A O 1
ATOM 1161 N N . ARG A 1 138 ? -25.433 -1.693 7.996 1.00 62.97 138 ARG A N 1
ATOM 1162 C CA . ARG A 1 138 ? -25.699 -0.890 9.193 1.00 62.97 138 ARG A CA 1
ATOM 1163 C C . ARG A 1 138 ? -26.856 0.102 9.010 1.00 62.97 138 ARG A C 1
ATOM 1165 O O . ARG A 1 138 ? -27.587 0.339 9.961 1.00 62.97 138 ARG A O 1
ATOM 1172 N N . CYS A 1 139 ? -27.028 0.686 7.822 1.00 55.84 139 CYS A N 1
ATOM 1173 C CA . CYS A 1 139 ? -28.169 1.564 7.525 1.00 55.84 139 CYS A CA 1
ATOM 1174 C C . CYS A 1 139 ? -29.508 0.817 7.443 1.00 55.84 139 CYS A C 1
ATOM 1176 O O . CYS A 1 139 ? -30.541 1.446 7.627 1.00 55.84 139 CYS A O 1
ATOM 1178 N N . PHE A 1 140 ? -29.494 -0.485 7.148 1.00 52.88 140 PHE A N 1
ATOM 1179 C CA . PHE A 1 140 ? -30.695 -1.324 7.085 1.00 52.88 140 PHE A CA 1
ATOM 1180 C C . PHE A 1 140 ? -31.089 -1.950 8.434 1.00 52.88 140 PHE A C 1
ATOM 1182 O O . PHE A 1 140 ? -32.192 -2.473 8.548 1.00 52.88 140 PHE A O 1
ATOM 1189 N N . GLU A 1 141 ? -30.205 -1.915 9.435 1.00 48.12 141 GLU A N 1
ATOM 1190 C CA . GLU A 1 141 ? -30.433 -2.449 10.789 1.00 48.12 141 GLU A CA 1
ATOM 1191 C C . GLU A 1 141 ? -30.701 -1.319 11.816 1.00 48.12 141 GLU A C 1
ATOM 1193 O O . GLU A 1 141 ? -30.323 -1.428 12.982 1.00 48.12 141 GLU A O 1
ATOM 1198 N N . ILE A 1 142 ? -31.321 -0.220 11.357 1.00 44.25 142 ILE A N 1
ATOM 1199 C CA . ILE A 1 142 ? -31.938 0.873 12.141 1.00 44.25 142 ILE A CA 1
ATOM 1200 C C . ILE A 1 142 ? -33.425 0.893 11.790 1.00 44.25 142 ILE A C 1
ATOM 1202 O O . ILE A 1 142 ? -34.243 1.030 12.725 1.00 44.25 142 ILE A O 1
#